Protein AF-A0A7W4KR56-F1 (afdb_monomer_lite)

Structure (mmCIF, N/CA/C/O backbone):
data_AF-A0A7W4KR56-F1
#
_entry.id   AF-A0A7W4KR56-F1
#
loop_
_atom_site.group_PDB
_atom_site.id
_atom_site.type_symbol
_atom_site.label_atom_id
_atom_site.label_alt_id
_atom_site.label_comp_id
_atom_site.label_asym_id
_atom_site.label_entity_id
_atom_site.label_seq_id
_atom_site.pdbx_PDB_ins_code
_atom_site.Cartn_x
_atom_site.Cartn_y
_atom_site.Cartn_z
_atom_site.occupancy
_atom_site.B_iso_or_equiv
_atom_site.auth_seq_id
_atom_site.auth_comp_id
_atom_site.auth_asym_id
_atom_site.auth_atom_id
_atom_site.pdbx_PDB_model_num
ATOM 1 N N . ARG A 1 1 ? 15.333 16.658 -2.891 1.00 65.88 1 ARG A N 1
ATOM 2 C CA . ARG A 1 1 ? 14.943 16.749 -4.323 1.00 65.88 1 ARG A CA 1
ATOM 3 C C . ARG A 1 1 ? 16.046 16.208 -5.229 1.00 65.88 1 ARG A C 1
ATOM 5 O O . ARG A 1 1 ? 15.762 15.244 -5.921 1.00 65.88 1 ARG A O 1
ATOM 12 N N . ALA A 1 2 ? 17.290 16.672 -5.075 1.00 86.31 2 ALA A N 1
ATOM 13 C CA . ALA A 1 2 ? 18.450 16.212 -5.852 1.00 86.31 2 ALA A CA 1
ATOM 14 C C . ALA A 1 2 ? 18.632 14.682 -5.953 1.00 86.31 2 ALA A C 1
ATOM 16 O O . ALA A 1 2 ? 18.953 14.177 -7.018 1.00 86.31 2 ALA A O 1
ATOM 17 N N . GLN A 1 3 ? 18.392 13.915 -4.880 1.00 82.38 3 GLN A N 1
ATOM 18 C CA . GLN A 1 3 ? 18.512 12.450 -4.938 1.00 82.38 3 GLN A CA 1
ATOM 19 C C . GLN A 1 3 ? 17.491 11.809 -5.892 1.00 82.38 3 GLN A C 1
ATOM 21 O O . GLN A 1 3 ? 17.842 10.910 -6.640 1.00 82.38 3 GLN A O 1
ATOM 26 N N . ARG A 1 4 ? 16.245 12.303 -5.912 1.00 84.12 4 ARG A N 1
ATOM 27 C CA . ARG A 1 4 ? 15.196 11.781 -6.804 1.00 84.12 4 ARG A CA 1
ATOM 28 C C . ARG A 1 4 ? 15.471 12.121 -8.264 1.00 84.12 4 ARG A C 1
ATOM 30 O O . ARG A 1 4 ? 15.153 11.322 -9.130 1.00 84.12 4 ARG A O 1
ATOM 37 N N . GLU A 1 5 ? 16.035 13.296 -8.525 1.00 88.06 5 GLU A N 1
ATOM 38 C CA . GLU A 1 5 ? 16.447 13.706 -9.873 1.00 88.06 5 GLU A CA 1
ATOM 39 C C . GLU A 1 5 ? 17.601 12.840 -10.370 1.00 88.06 5 GLU A C 1
ATOM 41 O O . GLU A 1 5 ? 17.453 12.206 -11.404 1.00 88.06 5 GLU A O 1
ATOM 46 N N . LYS A 1 6 ? 18.659 12.664 -9.566 1.00 90.38 6 LYS A N 1
ATOM 47 C CA . LYS A 1 6 ? 19.771 11.759 -9.899 1.00 90.38 6 LYS A CA 1
ATOM 48 C C . LYS A 1 6 ? 19.309 10.329 -10.184 1.00 90.38 6 LYS A C 1
ATOM 50 O O . LYS A 1 6 ? 19.772 9.721 -11.139 1.00 90.38 6 LYS A O 1
ATOM 55 N N . THR A 1 7 ? 18.397 9.792 -9.370 1.00 87.44 7 THR A N 1
ATOM 56 C CA . THR A 1 7 ? 17.825 8.460 -9.615 1.00 87.44 7 THR A CA 1
ATOM 57 C C . THR A 1 7 ? 17.028 8.423 -10.915 1.00 87.44 7 THR A C 1
ATOM 59 O O . THR A 1 7 ? 17.138 7.456 -11.655 1.00 87.44 7 THR A O 1
ATOM 62 N N . ARG A 1 8 ? 16.249 9.463 -11.223 1.00 87.62 8 ARG A N 1
ATOM 63 C CA . ARG A 1 8 ? 15.467 9.525 -12.463 1.00 87.62 8 ARG A CA 1
ATOM 64 C C . ARG A 1 8 ? 16.367 9.592 -13.695 1.00 87.62 8 ARG A C 1
ATOM 66 O O . ARG A 1 8 ? 16.131 8.860 -14.646 1.00 87.62 8 ARG A O 1
ATOM 73 N N . ASP A 1 9 ? 17.391 10.437 -13.662 1.00 91.50 9 ASP A N 1
ATOM 74 C CA . ASP A 1 9 ? 18.332 10.589 -14.773 1.00 91.50 9 ASP A CA 1
ATOM 75 C C . ASP A 1 9 ? 19.111 9.292 -15.006 1.00 91.50 9 ASP A C 1
ATOM 77 O O . ASP A 1 9 ? 19.270 8.873 -16.148 1.00 91.50 9 ASP A O 1
ATOM 81 N N . PHE A 1 10 ? 19.498 8.608 -13.923 1.00 90.88 10 PHE A N 1
ATOM 82 C CA . PHE A 1 10 ? 20.053 7.259 -13.992 1.00 90.88 10 PHE A CA 1
ATOM 83 C C . PHE A 1 10 ? 19.074 6.291 -14.666 1.00 90.88 10 PHE A C 1
ATOM 85 O O . PHE A 1 10 ? 19.430 5.669 -15.651 1.00 90.88 10 PHE A O 1
ATOM 92 N N . LEU A 1 11 ? 17.823 6.182 -14.209 1.00 91.31 11 LEU A N 1
ATOM 93 C CA . LEU A 1 11 ? 16.858 5.233 -14.788 1.00 91.31 11 LEU A CA 1
ATOM 94 C C . LEU A 1 11 ? 16.586 5.483 -16.279 1.00 91.31 11 LEU A C 1
ATOM 96 O O . LEU A 1 11 ? 16.364 4.531 -17.020 1.00 91.31 11 LEU A O 1
ATOM 100 N N . LYS A 1 12 ? 16.632 6.743 -16.719 1.00 90.56 12 LYS A N 1
ATOM 101 C CA . LYS A 1 12 ? 16.446 7.132 -18.123 1.00 90.56 12 LYS A CA 1
ATOM 102 C C . LYS A 1 12 ? 17.630 6.802 -19.022 1.00 90.56 12 LYS A C 1
ATOM 104 O O . LYS A 1 12 ? 17.453 6.723 -20.232 1.00 90.56 12 LYS A O 1
ATOM 109 N N . SER A 1 13 ? 18.831 6.647 -18.467 1.00 91.00 13 SER A N 1
ATOM 110 C CA . SER A 1 13 ? 20.031 6.378 -19.264 1.00 91.00 13 SER A CA 1
ATOM 111 C C . SER A 1 13 ? 20.255 4.895 -19.569 1.00 91.00 13 SER A C 1
ATOM 113 O O . SER A 1 13 ? 21.243 4.576 -20.226 1.00 91.00 13 SER A O 1
ATOM 115 N N . PHE A 1 14 ? 19.392 3.987 -19.093 1.00 89.88 14 PHE A N 1
ATOM 116 C CA . PHE A 1 14 ? 19.577 2.541 -19.253 1.00 89.88 14 PHE A CA 1
ATOM 117 C C . PHE A 1 14 ? 18.379 1.847 -19.904 1.00 89.88 14 PHE A C 1
ATOM 119 O O . PHE A 1 14 ? 17.220 2.125 -19.596 1.00 89.88 14 PHE A O 1
ATOM 126 N N . MET A 1 15 ? 18.710 0.864 -20.739 1.00 91.06 15 MET A N 1
ATOM 127 C CA . MET A 1 15 ? 17.790 -0.106 -21.323 1.00 91.06 15 MET A CA 1
ATOM 128 C C . MET A 1 15 ? 18.042 -1.476 -20.700 1.00 91.06 15 MET A C 1
ATOM 130 O O . MET A 1 15 ? 19.182 -1.825 -20.391 1.00 91.06 15 MET A O 1
ATOM 134 N N . LEU A 1 16 ? 16.977 -2.248 -20.527 1.00 89.19 16 LEU A N 1
ATOM 135 C CA . LEU A 1 16 ? 17.037 -3.662 -20.183 1.00 89.19 16 LEU A CA 1
ATOM 136 C C . LEU A 1 16 ? 16.856 -4.477 -21.458 1.00 89.19 16 LEU A C 1
ATOM 138 O O . LEU A 1 16 ? 15.955 -4.173 -22.230 1.00 89.19 16 LEU A O 1
ATOM 142 N N . GLU A 1 17 ? 17.671 -5.509 -21.644 1.00 93.19 17 GLU A N 1
ATOM 143 C CA . GLU A 1 17 ? 17.582 -6.466 -22.750 1.00 93.19 17 GLU A CA 1
ATOM 144 C C . GLU A 1 17 ? 17.487 -7.886 -22.176 1.00 93.19 17 GLU A C 1
ATOM 146 O O . GLU A 1 17 ? 18.187 -8.203 -21.210 1.00 93.19 17 GLU A O 1
ATOM 151 N N . ASN A 1 18 ? 16.599 -8.722 -22.720 1.00 92.19 18 ASN A N 1
ATOM 152 C CA . ASN A 1 18 ? 16.504 -10.138 -22.354 1.00 92.19 18 ASN A CA 1
ATOM 153 C C . ASN A 1 18 ? 17.283 -11.036 -23.339 1.00 92.19 18 ASN A C 1
ATOM 155 O O . ASN A 1 18 ? 17.774 -10.578 -24.365 1.00 92.19 18 ASN A O 1
ATOM 159 N N . GLU A 1 19 ? 17.365 -12.337 -23.048 1.00 92.62 19 GLU A N 1
ATOM 160 C CA . GLU A 1 19 ? 18.080 -13.313 -23.893 1.00 92.62 19 GLU A CA 1
ATOM 161 C C . GLU A 1 19 ? 17.478 -13.474 -25.305 1.00 92.62 19 GLU A C 1
ATOM 163 O O . GLU A 1 19 ? 18.174 -13.902 -26.223 1.00 92.62 19 GLU A O 1
ATOM 168 N N . ASP A 1 20 ? 16.216 -13.079 -25.498 1.00 92.56 20 ASP A N 1
ATOM 169 C CA . ASP A 1 20 ? 15.507 -13.124 -26.784 1.00 92.56 20 ASP A CA 1
ATOM 170 C C . ASP A 1 20 ? 15.693 -11.841 -27.626 1.0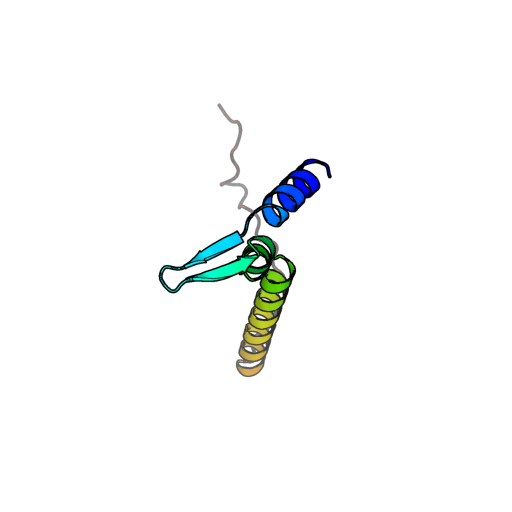0 92.56 20 ASP A C 1
ATOM 172 O O . ASP A 1 20 ? 15.095 -11.713 -28.698 1.00 92.56 20 ASP A O 1
ATOM 176 N N . GLY A 1 21 ? 16.483 -10.870 -27.150 1.00 90.62 21 GLY A N 1
ATOM 177 C CA . GLY A 1 21 ? 16.723 -9.585 -27.821 1.00 90.62 21 GLY A CA 1
ATOM 178 C C . GLY A 1 21 ? 15.597 -8.553 -27.660 1.00 90.62 21 GLY A C 1
ATOM 179 O O . GLY A 1 21 ? 15.558 -7.554 -28.380 1.00 90.62 21 GLY A O 1
ATOM 180 N N . PHE A 1 22 ? 14.655 -8.766 -26.736 1.00 92.81 22 PHE A N 1
ATOM 181 C CA . PHE A 1 22 ? 13.635 -7.780 -26.375 1.00 92.81 22 PHE A CA 1
ATOM 182 C C . PHE A 1 22 ? 14.217 -6.716 -25.445 1.00 92.81 22 PHE A C 1
ATOM 184 O O . PHE A 1 22 ? 14.745 -7.035 -24.378 1.00 92.81 22 PHE A O 1
ATOM 191 N N . THR A 1 23 ? 14.040 -5.445 -25.816 1.00 92.62 23 THR A N 1
ATOM 192 C CA . THR A 1 23 ? 14.522 -4.296 -25.043 1.00 92.62 23 THR A CA 1
ATOM 193 C C . THR A 1 23 ? 13.392 -3.443 -24.476 1.00 92.62 23 THR A C 1
ATOM 195 O O . THR A 1 23 ? 12.444 -3.118 -25.192 1.00 92.62 23 THR A O 1
ATOM 198 N N . ILE A 1 24 ? 13.527 -2.993 -23.228 1.00 92.69 24 ILE A N 1
ATOM 199 C CA . ILE A 1 24 ? 12.588 -2.079 -22.562 1.00 92.69 24 ILE A CA 1
ATOM 200 C C . ILE A 1 24 ? 13.328 -1.028 -21.724 1.00 92.69 24 ILE A C 1
ATOM 202 O O . ILE A 1 24 ? 14.382 -1.308 -21.156 1.00 92.69 24 ILE A O 1
ATOM 206 N N . ASP A 1 25 ? 12.767 0.180 -21.620 1.00 92.94 25 ASP A N 1
ATOM 207 C CA . ASP A 1 25 ? 13.306 1.239 -20.759 1.00 92.94 25 ASP A CA 1
AT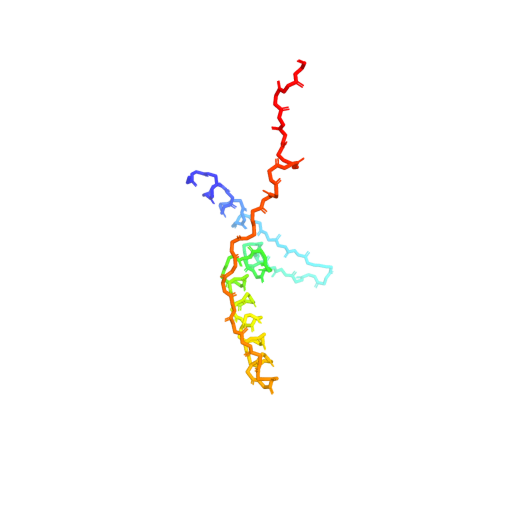OM 208 C C . ASP A 1 25 ? 13.343 0.797 -19.288 1.00 92.94 25 ASP A C 1
ATOM 210 O O . ASP A 1 25 ? 12.331 0.346 -18.730 1.00 92.94 25 ASP A O 1
ATOM 214 N N . LEU A 1 26 ? 14.481 1.007 -18.617 1.00 91.31 26 LEU A N 1
ATOM 215 C CA . LEU A 1 26 ? 14.614 0.702 -17.189 1.00 91.31 26 LEU A CA 1
ATOM 216 C C . LEU A 1 26 ? 13.643 1.540 -16.337 1.00 91.31 26 LEU A C 1
ATOM 218 O O . LEU A 1 26 ? 13.102 1.040 -15.349 1.00 91.31 26 LEU A O 1
ATOM 222 N N . GLU A 1 27 ? 13.380 2.791 -16.730 1.00 92.38 27 GLU A N 1
ATOM 223 C CA . GLU A 1 27 ? 12.393 3.663 -16.076 1.00 92.38 27 GLU A CA 1
ATOM 224 C C . GLU A 1 27 ? 10.989 3.033 -16.077 1.00 92.38 27 GLU A C 1
ATOM 226 O O . GLU A 1 27 ? 10.323 3.000 -15.037 1.00 92.38 27 GLU A O 1
ATOM 231 N N . THR A 1 28 ? 10.565 2.471 -17.212 1.00 90.38 28 THR A N 1
ATOM 232 C CA . THR A 1 28 ? 9.254 1.824 -17.351 1.00 90.38 28 THR A CA 1
ATOM 233 C C . THR A 1 28 ? 9.134 0.622 -16.421 1.00 90.38 28 THR A C 1
ATOM 235 O O . THR A 1 28 ? 8.155 0.512 -15.679 1.00 90.38 28 THR A O 1
ATOM 238 N N . VAL A 1 29 ? 10.144 -0.252 -16.392 1.00 91.12 29 VAL A N 1
ATOM 239 C CA . VAL A 1 29 ? 10.137 -1.440 -15.521 1.00 91.12 29 VAL A CA 1
ATOM 240 C C . VAL A 1 29 ? 10.170 -1.049 -14.043 1.00 91.12 29 VAL A C 1
ATOM 242 O O . VAL A 1 29 ? 9.418 -1.599 -13.236 1.00 91.12 29 VAL A O 1
ATOM 245 N N . TYR A 1 30 ? 10.986 -0.058 -13.683 1.00 90.25 30 TYR A N 1
ATOM 246 C CA . TYR A 1 30 ? 11.088 0.433 -12.311 1.00 90.25 30 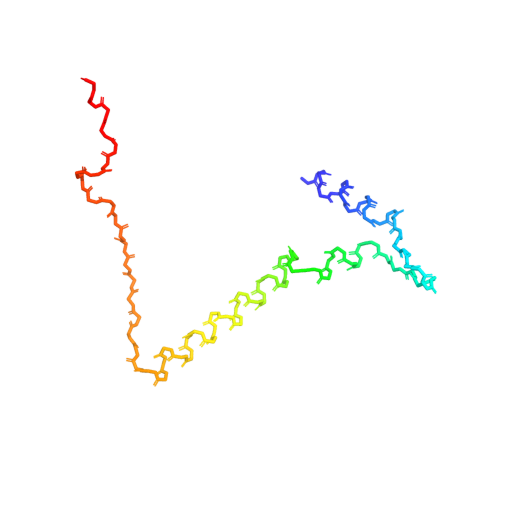TYR A CA 1
ATOM 247 C C . TYR A 1 30 ? 9.740 0.939 -11.777 1.00 90.25 30 TYR A C 1
ATOM 249 O O . TYR A 1 30 ? 9.348 0.612 -10.653 1.00 90.25 30 TYR A O 1
ATOM 257 N N . TYR A 1 31 ? 9.001 1.708 -12.583 1.00 91.38 31 TYR A N 1
ATOM 258 C CA . TYR A 1 31 ? 7.690 2.228 -12.189 1.00 91.38 31 TYR A CA 1
ATOM 259 C C . TYR A 1 31 ? 6.541 1.225 -12.351 1.00 91.38 31 TYR A C 1
ATOM 261 O O . TYR A 1 31 ? 5.488 1.433 -11.744 1.00 91.38 31 TYR A O 1
A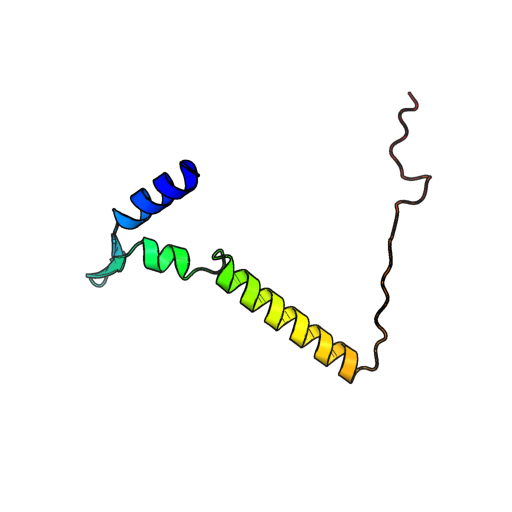TOM 269 N N . ALA A 1 32 ? 6.723 0.136 -13.099 1.00 92.06 32 ALA A N 1
ATOM 270 C CA . ALA A 1 32 ? 5.733 -0.935 -13.204 1.00 92.06 32 ALA A CA 1
ATOM 271 C C . ALA A 1 32 ? 5.608 -1.760 -11.908 1.00 92.06 32 ALA A C 1
ATOM 273 O O . ALA A 1 32 ? 4.556 -2.336 -11.637 1.00 92.06 32 ALA A O 1
ATOM 274 N N . GLY A 1 33 ? 6.659 -1.798 -11.083 1.00 88.81 33 GLY A N 1
ATOM 275 C CA . GLY A 1 33 ? 6.698 -2.617 -9.874 1.00 88.81 33 GLY A CA 1
ATOM 276 C C . GLY A 1 33 ? 5.746 -2.180 -8.751 1.00 88.81 33 GLY A C 1
ATOM 277 O O . GLY A 1 33 ? 5.254 -1.050 -8.693 1.00 88.81 33 GLY A O 1
ATOM 278 N N . VAL A 1 34 ? 5.560 -3.080 -7.783 1.00 86.88 34 VAL A N 1
ATOM 279 C CA . VAL A 1 34 ? 4.730 -2.878 -6.574 1.00 86.88 34 VAL A CA 1
ATOM 280 C C . VAL A 1 34 ? 5.281 -1.809 -5.625 1.00 86.88 34 VAL A C 1
ATOM 282 O O 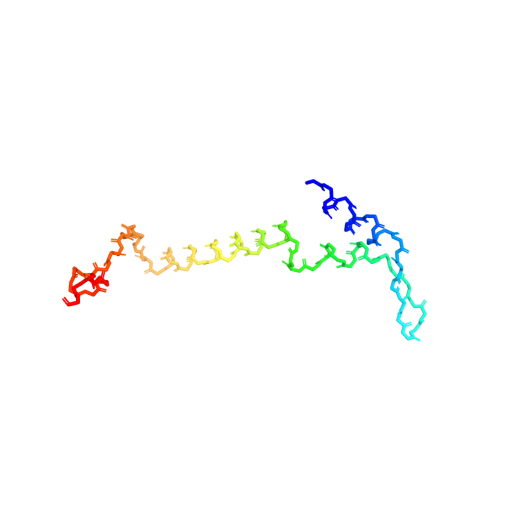. VAL A 1 34 ? 4.566 -1.252 -4.796 1.00 86.88 34 VAL A O 1
ATOM 285 N N . SER A 1 35 ? 6.568 -1.474 -5.748 1.00 87.69 35 SER A N 1
ATOM 286 C CA . SER A 1 35 ? 7.189 -0.399 -4.969 1.00 87.69 35 SER A CA 1
ATOM 287 C C . SER A 1 35 ? 6.756 0.997 -5.426 1.00 87.69 35 SER A C 1
ATOM 289 O O . SER A 1 35 ? 6.998 1.967 -4.702 1.00 87.69 35 SER A O 1
ATOM 291 N N . ASN A 1 36 ? 6.103 1.123 -6.590 1.00 93.31 36 ASN A N 1
ATOM 292 C CA . ASN A 1 36 ? 5.537 2.387 -7.038 1.00 93.31 36 ASN A CA 1
ATOM 293 C C . ASN A 1 36 ? 4.446 2.846 -6.048 1.00 93.31 36 ASN A C 1
ATOM 295 O O . ASN A 1 36 ? 3.468 2.124 -5.842 1.00 93.31 36 ASN A O 1
ATOM 299 N N . PRO A 1 37 ? 4.552 4.055 -5.460 1.00 91.88 37 PRO A N 1
ATOM 300 C CA . PRO A 1 37 ? 3.563 4.566 -4.512 1.00 91.88 37 PRO A CA 1
ATOM 301 C C . PRO A 1 37 ? 2.124 4.569 -5.039 1.00 91.88 37 PRO A C 1
ATOM 303 O O . PRO A 1 37 ? 1.193 4.421 -4.249 1.00 91.88 37 PRO A O 1
ATOM 306 N N . VAL A 1 38 ? 1.932 4.732 -6.352 1.00 94.75 38 VAL A N 1
ATOM 307 C CA . VAL A 1 38 ? 0.607 4.697 -6.983 1.00 94.75 38 VAL A CA 1
ATOM 308 C C . VAL A 1 38 ? 0.026 3.285 -6.935 1.00 94.75 38 VAL A C 1
ATOM 310 O O . VAL A 1 38 ? -1.095 3.115 -6.457 1.00 94.75 38 VAL A O 1
ATOM 313 N N . HIS A 1 39 ? 0.796 2.276 -7.355 1.00 94.94 39 HIS A N 1
ATOM 314 C CA . HIS A 1 39 ? 0.373 0.871 -7.323 1.00 94.94 39 HIS A CA 1
ATOM 315 C C . HIS A 1 39 ? 0.164 0.396 -5.890 1.00 94.94 39 HIS A C 1
ATOM 317 O O . HIS A 1 39 ? -0.914 -0.083 -5.553 1.00 94.94 39 HIS A O 1
ATOM 323 N N . ARG A 1 40 ? 1.133 0.663 -5.009 1.00 95.81 40 ARG A N 1
ATOM 324 C CA . ARG A 1 40 ? 1.039 0.324 -3.587 1.00 95.81 40 ARG A CA 1
ATOM 325 C C . ARG A 1 40 ? -0.207 0.921 -2.931 1.00 95.81 40 ARG A C 1
ATOM 327 O O . ARG A 1 40 ? -0.859 0.265 -2.123 1.00 95.81 40 ARG A O 1
ATOM 334 N N . LYS A 1 41 ? -0.554 2.169 -3.265 1.00 96.25 41 LYS A N 1
ATOM 335 C CA . LYS A 1 41 ? -1.787 2.799 -2.777 1.00 96.25 41 LYS A CA 1
ATOM 336 C C . LYS A 1 41 ? -3.021 2.089 -3.330 1.00 96.25 41 LYS A C 1
ATOM 338 O O . LYS A 1 41 ? -3.941 1.834 -2.561 1.00 96.25 41 LYS A O 1
ATOM 343 N N . ALA A 1 42 ? -3.061 1.791 -4.627 1.00 96.19 42 ALA A N 1
ATOM 344 C CA . ALA A 1 42 ? -4.188 1.091 -5.237 1.00 96.19 42 ALA A CA 1
ATOM 345 C C . ALA A 1 42 ? -4.416 -0.290 -4.593 1.00 96.19 42 ALA A C 1
ATOM 347 O O . ALA A 1 42 ? -5.536 -0.588 -4.183 1.00 96.19 42 ALA A O 1
ATOM 348 N N . GLU A 1 43 ? -3.353 -1.076 -4.409 1.00 96.31 43 GLU A N 1
ATOM 349 C CA . GLU A 1 43 ? -3.387 -2.378 -3.728 1.00 96.31 43 GLU A CA 1
ATOM 350 C C . GLU A 1 43 ? -3.884 -2.263 -2.283 1.00 96.31 43 GLU A C 1
ATOM 352 O O . GLU A 1 43 ? -4.760 -3.019 -1.854 1.00 96.31 43 GLU A O 1
ATOM 357 N N . MET A 1 44 ? -3.367 -1.282 -1.536 1.00 96.50 44 MET A N 1
ATOM 358 C CA . MET A 1 44 ? -3.807 -1.005 -0.169 1.00 96.50 44 MET A CA 1
ATOM 359 C C . MET A 1 44 ? -5.307 -0.690 -0.127 1.00 96.50 44 MET A C 1
ATOM 361 O O . MET A 1 44 ? -6.028 -1.280 0.672 1.00 96.50 44 MET A O 1
ATOM 365 N N . MET A 1 45 ? -5.796 0.188 -1.008 1.00 97.75 45 MET A N 1
ATOM 366 C CA . MET A 1 45 ? -7.215 0.557 -1.053 1.00 97.75 45 MET A CA 1
ATOM 367 C C . MET A 1 45 ? -8.111 -0.627 -1.433 1.00 97.75 45 MET A C 1
ATOM 369 O O . MET A 1 45 ? -9.160 -0.813 -0.816 1.00 97.75 45 MET A O 1
ATOM 373 N N . ALA A 1 46 ? -7.696 -1.449 -2.401 1.00 97.75 46 ALA A N 1
ATOM 374 C CA . ALA A 1 46 ? -8.425 -2.657 -2.783 1.00 97.75 46 ALA A CA 1
ATOM 375 C C . ALA A 1 46 ? -8.513 -3.654 -1.616 1.00 97.75 46 ALA A C 1
ATOM 377 O O . ALA A 1 46 ? -9.587 -4.179 -1.323 1.00 97.75 46 ALA A O 1
ATOM 378 N N . THR A 1 47 ? -7.404 -3.847 -0.898 1.00 97.56 47 THR A N 1
ATOM 379 C CA . THR A 1 47 ? -7.343 -4.722 0.281 1.00 97.56 47 THR A CA 1
ATOM 380 C C . THR A 1 47 ? -8.246 -4.210 1.402 1.00 97.56 47 THR A C 1
ATOM 382 O O . THR A 1 47 ? -9.032 -4.974 1.962 1.00 97.56 47 THR A O 1
ATOM 385 N N . MET A 1 48 ? -8.183 -2.908 1.704 1.00 96.88 48 MET A N 1
ATOM 386 C CA . MET A 1 48 ? -9.034 -2.281 2.719 1.00 96.88 48 MET A CA 1
ATOM 387 C C . MET A 1 48 ? -10.516 -2.451 2.382 1.00 96.88 48 MET A C 1
ATOM 389 O O . MET A 1 48 ? -11.286 -2.849 3.253 1.00 96.88 48 MET A O 1
ATOM 393 N N . LYS A 1 49 ? -10.909 -2.235 1.119 1.00 97.62 49 LYS A N 1
ATOM 394 C CA . LYS A 1 49 ? -12.306 -2.410 0.713 1.00 97.62 49 LYS A CA 1
ATOM 395 C C . LYS A 1 49 ? -12.757 -3.869 0.797 1.00 97.62 49 LYS A C 1
ATOM 397 O O . LYS A 1 49 ? -13.879 -4.131 1.216 1.00 97.62 49 LYS A O 1
ATOM 402 N N . GLY A 1 50 ? -11.895 -4.820 0.439 1.00 98.00 50 GLY A N 1
ATOM 403 C CA . GLY A 1 50 ? -12.193 -6.246 0.594 1.00 98.00 50 GLY A CA 1
ATOM 404 C C . GLY A 1 50 ? -12.457 -6.633 2.054 1.00 98.00 50 GLY A C 1
ATOM 405 O O . GLY A 1 50 ? -13.427 -7.330 2.341 1.00 98.00 50 GLY A O 1
ATOM 406 N N . LEU A 1 51 ? -11.637 -6.132 2.982 1.00 96.94 51 LEU A N 1
ATOM 407 C CA . LEU A 1 51 ? -11.820 -6.361 4.420 1.00 96.94 51 LEU A CA 1
ATOM 408 C C . LEU A 1 51 ? -13.102 -5.717 4.957 1.00 96.94 51 LEU A C 1
ATOM 410 O O . LEU A 1 51 ? -13.806 -6.339 5.748 1.00 96.94 51 LEU A O 1
ATOM 414 N N . GLU A 1 52 ? -13.419 -4.504 4.506 1.00 96.44 52 GLU A N 1
ATOM 415 C CA . GLU A 1 52 ? -14.660 -3.806 4.853 1.00 96.44 52 GLU A CA 1
ATOM 416 C C . GLU A 1 52 ? -15.892 -4.626 4.442 1.00 96.44 52 GLU A C 1
ATOM 418 O O . GLU A 1 52 ? -16.740 -4.911 5.283 1.00 96.44 52 GLU A O 1
ATOM 423 N N . LEU A 1 53 ? -15.943 -5.097 3.191 1.00 97.88 53 LEU A N 1
ATOM 424 C CA . LEU A 1 53 ? -17.058 -5.908 2.685 1.00 97.88 53 LEU A CA 1
ATOM 425 C C . LEU A 1 53 ? -17.227 -7.223 3.463 1.00 97.88 53 LEU A C 1
ATOM 427 O O . LEU A 1 53 ? -18.350 -7.653 3.727 1.00 97.88 53 LEU A O 1
ATOM 431 N N . LEU A 1 54 ? -16.122 -7.868 3.848 1.00 97.69 54 LEU A N 1
ATOM 432 C CA . LEU A 1 54 ? -16.162 -9.085 4.664 1.00 97.69 54 LEU A CA 1
ATOM 433 C C . LEU A 1 54 ? -16.698 -8.816 6.075 1.00 97.69 54 LEU A C 1
ATOM 435 O O . LEU A 1 54 ? -17.494 -9.608 6.583 1.00 97.69 54 LEU A O 1
ATOM 439 N N . ALA A 1 55 ? -16.275 -7.718 6.702 1.00 96.88 55 ALA A N 1
ATOM 440 C CA . ALA A 1 55 ? -16.752 -7.316 8.022 1.00 96.88 55 ALA A CA 1
ATOM 441 C C . ALA A 1 55 ? -18.255 -6.989 7.995 1.00 96.88 55 ALA A C 1
ATOM 443 O O . ALA A 1 55 ? -19.004 -7.448 8.860 1.00 96.88 55 ALA A O 1
ATOM 444 N N . GLU A 1 56 ? -18.714 -6.271 6.966 1.00 96.75 56 GLU A N 1
ATOM 445 C CA . GLU A 1 56 ? -20.135 -5.982 6.741 1.00 96.75 56 GLU A CA 1
ATOM 446 C C . GLU A 1 56 ? -20.954 -7.266 6.567 1.00 96.75 56 GLU A C 1
ATOM 448 O O . GLU A 1 56 ? -21.972 -7.438 7.239 1.00 96.75 56 GLU A O 1
ATOM 453 N N . ALA A 1 57 ? -20.486 -8.202 5.734 1.00 97.75 57 ALA A N 1
ATOM 454 C CA . ALA A 1 57 ? -21.165 -9.478 5.497 1.00 97.75 57 ALA A CA 1
ATOM 455 C C . ALA A 1 57 ? -21.274 -10.348 6.763 1.00 97.75 57 ALA A C 1
ATOM 457 O O . ALA A 1 57 ? -22.234 -11.102 6.920 1.00 97.75 57 ALA A O 1
ATOM 458 N N . ARG A 1 58 ? -20.306 -10.238 7.679 1.00 97.69 58 ARG A N 1
ATOM 459 C CA . ARG A 1 58 ? -20.308 -10.936 8.973 1.00 97.69 58 ARG A CA 1
ATOM 460 C C . ARG A 1 58 ? -21.126 -10.224 10.054 1.00 97.69 58 ARG A C 1
ATOM 462 O O . ARG A 1 58 ? -21.386 -10.820 11.096 1.00 97.69 58 ARG A O 1
ATOM 469 N N . GLY A 1 59 ? -21.530 -8.973 9.822 1.00 97.19 59 GLY A N 1
ATOM 470 C CA . GLY A 1 59 ? -22.181 -8.133 10.829 1.00 97.19 59 GLY A CA 1
ATOM 471 C C . GLY A 1 59 ? -21.229 -7.625 11.919 1.00 97.19 59 GLY A C 1
ATOM 472 O O . GLY A 1 59 ? -21.688 -7.260 13.007 1.00 97.19 59 GLY A O 1
ATOM 473 N N . ASP A 1 60 ? -19.921 -7.599 11.644 1.00 96.69 60 ASP A N 1
ATOM 474 C CA . ASP A 1 60 ? -18.898 -7.145 12.586 1.00 96.69 60 ASP A CA 1
ATOM 475 C C . ASP A 1 60 ? -19.069 -5.641 12.909 1.00 96.69 60 ASP A C 1
ATOM 477 O O . ASP A 1 60 ? -19.624 -4.856 12.133 1.00 96.69 60 ASP A O 1
ATOM 481 N N . LYS A 1 61 ? -18.594 -5.211 14.087 1.00 93.75 61 LYS A N 1
ATOM 482 C CA . LYS A 1 61 ? -18.647 -3.807 14.531 1.00 93.75 61 LYS A CA 1
ATOM 483 C C . LYS A 1 61 ? -17.250 -3.200 14.559 1.00 93.75 61 LYS A C 1
ATOM 485 O O . LYS A 1 61 ? -16.349 -3.737 15.196 1.00 93.75 61 LYS A O 1
ATOM 490 N N . ALA A 1 62 ? -17.088 -2.055 13.901 1.00 91.75 62 ALA A N 1
ATOM 491 C CA . ALA A 1 62 ? -15.841 -1.304 13.930 1.00 91.75 62 ALA A CA 1
ATOM 492 C C . ALA A 1 62 ? -15.618 -0.678 15.316 1.00 91.75 62 ALA A C 1
ATOM 494 O O . ALA A 1 62 ? -16.510 -0.028 15.864 1.00 91.75 62 ALA A O 1
ATOM 495 N N . VAL A 1 63 ? -14.413 -0.848 15.864 1.00 93.75 63 VAL A N 1
ATOM 496 C CA . VAL A 1 63 ? -13.972 -0.214 17.113 1.00 93.75 63 VAL A CA 1
ATOM 497 C C . VAL A 1 63 ? -12.635 0.484 16.894 1.00 93.75 63 VAL A C 1
ATOM 499 O O . VAL A 1 63 ? -11.749 -0.050 16.230 1.00 93.75 63 VAL A O 1
ATOM 502 N N . PHE A 1 64 ? -12.486 1.683 17.454 1.00 93.62 64 PHE A N 1
ATOM 503 C CA . PHE A 1 64 ? -11.230 2.426 17.445 1.00 93.62 64 PHE A CA 1
ATOM 504 C C . PHE A 1 64 ? -10.614 2.358 18.841 1.00 93.62 64 PHE A C 1
ATOM 506 O O . PHE A 1 64 ? -11.158 2.919 19.791 1.00 93.62 64 PHE A O 1
ATOM 513 N N . LEU A 1 65 ? -9.514 1.616 18.975 1.00 92.75 65 LEU A N 1
ATOM 514 C CA . LEU A 1 65 ? -8.868 1.342 20.256 1.00 92.75 65 LEU A CA 1
ATOM 515 C C . LEU A 1 65 ? -7.458 1.928 20.266 1.00 92.75 65 LEU A C 1
ATOM 517 O O . LEU A 1 65 ? -6.642 1.609 19.403 1.00 92.75 65 LEU A O 1
ATOM 521 N N . THR A 1 66 ? -7.148 2.721 21.289 1.00 91.81 66 THR A N 1
ATOM 522 C CA . THR A 1 66 ? -5.772 3.120 21.598 1.00 91.81 66 THR A CA 1
ATOM 523 C C . THR A 1 66 ? -5.230 2.167 22.654 1.00 91.81 66 THR A C 1
ATOM 525 O O . THR A 1 66 ? -5.448 2.362 23.848 1.00 91.81 66 THR A O 1
ATOM 528 N N . VAL A 1 67 ? -4.550 1.106 22.219 1.00 89.50 67 VAL A N 1
ATOM 529 C CA . VAL A 1 67 ? -3.901 0.163 23.138 1.00 89.50 67 VAL A CA 1
ATOM 530 C C . VAL A 1 67 ? -2.560 0.752 23.566 1.00 89.50 67 VAL A C 1
ATOM 532 O O . VAL A 1 67 ? -1.634 0.852 22.763 1.00 89.50 67 VAL A O 1
ATOM 535 N N . THR A 1 68 ? -2.458 1.166 24.826 1.00 87.94 68 THR A N 1
ATOM 536 C CA . THR A 1 68 ? -1.199 1.613 25.429 1.00 87.94 68 THR A CA 1
ATOM 537 C C . THR A 1 68 ? -0.553 0.487 26.230 1.00 87.94 68 THR A C 1
ATOM 539 O O . THR A 1 68 ? -1.207 -0.469 26.649 1.00 87.94 68 THR A O 1
ATOM 542 N N . CYS A 1 69 ? 0.761 0.590 26.430 1.00 83.50 69 CYS A N 1
ATOM 543 C CA . CYS A 1 69 ? 1.488 -0.338 27.281 1.00 83.50 69 CYS A CA 1
ATOM 544 C C . CYS A 1 69 ? 0.981 -0.200 28.729 1.00 83.50 69 CYS A C 1
ATOM 546 O O . CYS A 1 69 ? 0.931 0.923 29.237 1.00 83.50 69 CYS A O 1
ATOM 548 N N . PRO A 1 70 ? 0.601 -1.293 29.417 1.00 86.00 70 PRO A N 1
ATOM 549 C CA . PRO A 1 70 ? 0.343 -1.237 30.850 1.00 86.00 70 PRO A CA 1
ATOM 550 C C . PRO A 1 70 ? 1.556 -0.650 31.577 1.00 86.00 70 PRO A C 1
ATOM 552 O O . PRO A 1 70 ? 2.688 -1.009 31.256 1.00 86.00 70 PRO A O 1
ATOM 555 N N . SER A 1 71 ? 1.325 0.200 32.581 1.00 81.00 71 SER A N 1
ATOM 556 C CA . SER A 1 71 ? 2.387 0.945 33.278 1.00 81.00 71 SER A CA 1
ATOM 557 C C . SER A 1 71 ? 3.583 0.080 33.696 1.00 81.00 71 SER A C 1
ATOM 559 O O . SER A 1 71 ? 4.728 0.483 33.521 1.00 81.00 71 SER A O 1
ATOM 561 N N . LYS A 1 72 ? 3.309 -1.147 34.153 1.00 83.00 72 LYS A N 1
ATOM 562 C CA . LYS A 1 72 ? 4.290 -2.156 34.589 1.00 83.00 72 LYS A CA 1
ATOM 563 C C . LYS A 1 72 ? 5.272 -2.659 33.517 1.00 83.00 72 LYS A C 1
ATOM 565 O O . LYS A 1 72 ? 6.196 -3.383 33.861 1.00 83.00 72 LYS A O 1
ATOM 570 N N . TYR A 1 73 ? 5.048 -2.352 32.240 1.00 83.94 73 TYR A N 1
ATOM 571 C CA . TYR A 1 73 ? 5.904 -2.767 31.120 1.00 83.94 73 TYR A CA 1
ATOM 572 C C . TYR A 1 73 ? 6.567 -1.580 30.409 1.00 83.94 73 TYR A C 1
ATOM 574 O O . TYR A 1 73 ? 7.244 -1.769 29.397 1.00 83.94 73 TYR A O 1
ATOM 582 N N . HIS A 1 74 ? 6.378 -0.352 30.899 1.00 86.31 74 HIS A N 1
ATOM 583 C CA . HIS A 1 74 ? 7.222 0.749 30.455 1.00 86.31 74 HIS A CA 1
ATOM 584 C C . HIS A 1 74 ? 8.645 0.524 30.963 1.00 86.31 74 HIS A C 1
ATOM 586 O O . HIS A 1 74 ? 8.843 0.131 32.109 1.00 86.31 74 HIS A O 1
ATOM 592 N N . ALA A 1 75 ? 9.634 0.780 30.105 1.00 85.06 75 ALA A N 1
ATOM 593 C CA . ALA A 1 75 ? 11.023 0.828 30.532 1.00 85.06 75 ALA A CA 1
ATOM 594 C C . ALA A 1 75 ? 11.166 1.952 31.569 1.00 85.06 75 ALA A C 1
ATOM 596 O O . ALA A 1 75 ? 11.061 3.131 31.225 1.00 85.06 75 ALA A O 1
ATOM 597 N N . THR A 1 76 ? 11.337 1.587 32.836 1.00 81.44 76 THR A N 1
ATOM 598 C CA . THR A 1 76 ? 11.669 2.520 33.909 1.00 81.44 76 THR A CA 1
ATOM 599 C C . THR A 1 76 ? 13.185 2.673 33.96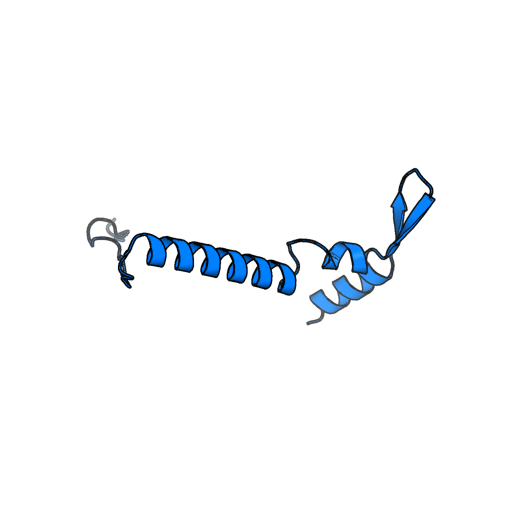3 1.00 81.44 76 THR A C 1
ATOM 601 O O . THR A 1 76 ? 13.929 1.704 33.851 1.00 81.44 76 THR A O 1
ATOM 604 N N . THR A 1 77 ? 13.663 3.906 34.109 1.00 78.50 77 THR A N 1
ATOM 605 C CA . THR A 1 77 ? 15.087 4.247 34.275 1.00 78.50 77 THR A CA 1
ATOM 606 C C . THR A 1 77 ? 15.604 3.984 35.696 1.00 78.50 77 THR A C 1
ATOM 608 O O . THR A 1 77 ? 16.595 4.584 36.107 1.00 78.50 77 THR A O 1
ATOM 611 N N . GLU A 1 78 ? 14.942 3.116 36.464 1.00 66.44 78 GLU A N 1
ATOM 612 C CA . GLU A 1 78 ? 15.404 2.738 37.801 1.00 66.44 78 GLU A CA 1
ATOM 613 C C . GLU A 1 78 ? 16.612 1.797 37.673 1.00 66.44 78 GLU A C 1
ATOM 615 O O . GLU A 1 78 ? 16.467 0.615 37.363 1.00 66.44 78 GLU A O 1
ATOM 620 N N . ASN A 1 79 ? 17.801 2.382 37.862 1.00 52.34 79 ASN A N 1
ATOM 621 C CA . ASN A 1 79 ? 19.029 1.697 38.270 1.00 52.34 79 ASN A CA 1
ATOM 622 C C . ASN A 1 79 ? 19.049 1.536 39.791 1.00 52.34 79 ASN A C 1
ATOM 624 O O . ASN A 1 79 ? 18.669 2.517 40.475 1.00 52.34 79 ASN A O 1
#

Sequence (79 aa):
RAQREKTRDFLKSFMLENEDGFTIDLETVYYAGVSNPVHRKAEMMATMKGLELLAEARGDKAVFLTVTCPSKYHATTEN

Foldseek 3Di:
DVVVVVVQVVQQVDWDADPVGDIDRSNVVVCVDCPNPVNVVVVVVVVVVVVVVVCVVVVHDDDDDDDDDDPVPPDDPDD

Secondary structure (DSSP, 8-state):
-HHHHHHHHHHHT-EEE-TTS-EEEHHHHHHHSTTSHHHHHHHHHHHHHHHHHHHHHHT--------PPPGGGS-----

pLDDT: mean 90.48, std 7.47, range [52.34, 98.0]

Radius of gyration: 23.21 Å; chains: 1; bounding box: 42×30×66 Å